Protein AF-A6QVX2-F1 (afdb_monomer)

Mean predicted aligned error: 16.03 Å

Nearest PDB structures (foldseek):
  8rhn-assembly1_C  TM=2.066E-01  e=9.507E+00  Homo sapiens

Solvent-accessible surface area (backbone atoms only — not comparable to full-atom values): 9465 Å² total; per-residue (Å²): 136,80,87,80,79,77,73,79,44,74,66,57,50,47,52,52,52,34,52,55,43,44,61,55,44,71,76,46,93,82,74,80,79,72,70,72,57,93,62,43,63,60,52,51,38,68,75,34,70,87,44,38,80,73,61,50,75,74,46,69,79,42,56,74,52,51,66,58,57,74,67,59,82,55,97,57,75,82,76,52,58,45,58,48,61,19,44,50,44,42,28,53,50,41,36,49,52,54,52,50,57,37,49,77,70,70,54,85,75,76,51,78,67,54,45,52,54,50,47,50,54,14,40,60,71,21,67,32,72,67,46,38,56,49,29,42,53,51,44,53,53,51,52,53,52,52,54,54,51,52,52,51,56,52,53,55,56,59,75,74,109

Foldseek 3Di:
DDDDDAQCALVNVQVVVQVVQVVVVVVPPDDDRDRDDPCRSVVVCVVPVVCCVRHPLVCVLVVVVVVVVVVPPDPPVVPCQQCCQQAVVQLSVQLVVVVVVCVVVSNSDADPVNVVVSSVRSNCRRPDPVSNVVSNVVSVVVVVVVVVVVVVVVVVVVVVD

Secondary structure (DSSP, 8-state):
---PPPPPPHHHHHHHHHHHHHHHHHTS-S----PPPTTHHHHHHHH-HHHHHHH-GGGHHHHHHHHHHTT-SSTTTTTSHHHIIIIIHHHHHHHHHHHHHHHHTT-----HHHHHHHHHHHHHHHS-HHHHHHHHHHHHHHHHHHHHHHHHHHHHHHTT-

Structure (mmCIF, N/CA/C/O backbone):
data_AF-A6QVX2-F1
#
_entry.id   AF-A6QVX2-F1
#
loop_
_atom_site.group_PDB
_atom_site.id
_atom_site.type_symbol
_atom_site.label_atom_id
_atom_site.label_alt_id
_atom_site.label_comp_id
_atom_site.label_asym_id
_atom_site.label_entity_id
_atom_site.label_seq_id
_atom_site.pdbx_PDB_ins_code
_atom_site.Cartn_x
_atom_site.Cartn_y
_atom_site.Cartn_z
_atom_site.occupancy
_atom_site.B_iso_or_equiv
_atom_site.auth_seq_id
_atom_site.auth_comp_id
_atom_site.auth_asym_id
_atom_site.auth_atom_id
_atom_site.pdbx_PDB_model_num
ATOM 1 N N . MET A 1 1 ? 23.406 13.005 -15.112 1.00 35.38 1 MET A N 1
ATOM 2 C CA . MET A 1 1 ? 22.124 12.296 -14.899 1.00 35.38 1 MET A CA 1
ATOM 3 C C . MET A 1 1 ? 21.917 11.363 -16.084 1.00 35.38 1 MET A C 1
ATOM 5 O O . MET A 1 1 ? 21.695 11.853 -17.179 1.00 35.38 1 MET A O 1
ATOM 9 N N . ALA A 1 2 ? 22.116 10.052 -15.923 1.00 43.09 2 ALA A N 1
ATOM 10 C CA . ALA A 1 2 ? 21.931 9.101 -17.022 1.00 43.09 2 ALA A CA 1
ATOM 11 C C . ALA A 1 2 ? 20.436 8.797 -17.200 1.00 43.09 2 ALA A C 1
ATOM 13 O O . ALA A 1 2 ? 19.752 8.516 -16.214 1.00 43.09 2 ALA A O 1
ATOM 14 N N . ALA A 1 3 ? 19.943 8.858 -18.439 1.00 47.06 3 ALA A N 1
ATOM 15 C CA . ALA A 1 3 ? 18.588 8.452 -18.795 1.00 47.06 3 ALA A CA 1
ATOM 16 C C . ALA A 1 3 ? 18.389 6.977 -18.408 1.00 47.06 3 ALA A C 1
ATOM 18 O O . ALA A 1 3 ? 18.998 6.076 -18.985 1.00 47.06 3 ALA A O 1
ATOM 19 N N . ARG A 1 4 ? 17.593 6.724 -17.368 1.00 57.69 4 ARG A N 1
ATOM 20 C CA . ARG A 1 4 ? 17.312 5.368 -16.886 1.00 57.69 4 ARG A CA 1
ATOM 21 C C . ARG A 1 4 ? 16.334 4.697 -17.855 1.00 57.69 4 ARG A C 1
ATOM 23 O O . ARG A 1 4 ? 15.288 5.260 -18.162 1.00 57.69 4 ARG A O 1
ATOM 30 N N . GLY A 1 5 ? 16.672 3.502 -18.341 1.00 55.53 5 GLY A N 1
ATOM 31 C CA . GLY A 1 5 ? 15.822 2.726 -19.248 1.00 55.53 5 GLY A CA 1
ATOM 32 C C . GLY A 1 5 ? 14.603 2.117 -18.546 1.00 55.53 5 GLY A C 1
ATOM 33 O O . GLY A 1 5 ? 14.684 1.673 -17.396 1.00 55.53 5 GLY A O 1
ATOM 34 N N . LYS A 1 6 ? 13.466 2.069 -19.247 1.00 53.97 6 LYS A N 1
ATOM 35 C CA . LYS A 1 6 ? 12.240 1.418 -18.763 1.00 53.97 6 LYS A CA 1
ATOM 36 C C . LYS A 1 6 ? 12.433 -0.101 -18.618 1.00 53.97 6 LYS A C 1
ATOM 38 O O . LYS A 1 6 ? 13.255 -0.683 -19.329 1.00 53.97 6 LYS A O 1
ATOM 43 N N . PRO A 1 7 ? 11.687 -0.771 -17.716 1.00 59.75 7 PRO A N 1
ATOM 44 C CA . PRO A 1 7 ? 11.611 -2.227 -17.715 1.00 59.75 7 PRO A CA 1
ATOM 45 C C . PRO A 1 7 ? 11.263 -2.755 -19.096 1.00 59.75 7 PRO A C 1
ATOM 47 O O . PRO A 1 7 ? 10.338 -2.226 -19.714 1.00 59.75 7 PRO A O 1
ATOM 50 N N . PRO A 1 8 ? 11.902 -3.843 -19.542 1.00 64.56 8 PRO A N 1
ATOM 51 C CA . PRO A 1 8 ? 11.372 -4.583 -20.669 1.00 64.56 8 PRO A CA 1
ATOM 52 C C . PRO A 1 8 ? 9.980 -5.116 -20.289 1.00 64.56 8 PRO A C 1
ATOM 54 O O . PRO A 1 8 ? 9.833 -5.862 -19.323 1.00 64.56 8 PRO A O 1
ATOM 57 N N . GLN A 1 9 ? 8.944 -4.696 -21.017 1.00 71.19 9 GLN A N 1
ATOM 58 C CA . GLN A 1 9 ? 7.585 -5.210 -20.834 1.00 71.19 9 GLN A CA 1
ATOM 59 C C . GLN A 1 9 ? 7.439 -6.596 -21.479 1.00 71.19 9 GLN A C 1
ATOM 61 O O . GLN A 1 9 ? 8.130 -6.908 -22.449 1.00 71.19 9 GLN A O 1
ATOM 66 N N . ILE A 1 10 ? 6.493 -7.417 -20.993 1.00 74.31 10 ILE A N 1
ATOM 67 C CA . ILE A 1 10 ? 6.208 -8.760 -21.550 1.00 74.31 10 ILE A CA 1
ATOM 68 C C . ILE A 1 10 ? 5.968 -8.690 -23.062 1.00 74.31 10 ILE A C 1
ATOM 70 O O . ILE A 1 10 ? 6.519 -9.493 -23.811 1.00 74.31 10 ILE A O 1
ATOM 74 N N . ALA A 1 11 ? 5.165 -7.719 -23.507 1.00 74.94 11 ALA A N 1
ATOM 75 C CA . ALA A 1 11 ? 4.846 -7.525 -24.918 1.00 74.94 11 ALA A CA 1
ATOM 76 C C . ALA A 1 11 ? 6.092 -7.169 -25.739 1.00 74.94 11 ALA A C 1
ATOM 78 O O . ALA A 1 11 ? 6.347 -7.779 -26.773 1.00 74.94 11 ALA A O 1
ATOM 79 N N . THR A 1 12 ? 6.916 -6.247 -25.239 1.00 79.12 12 THR A N 1
ATOM 80 C CA . THR A 1 12 ? 8.165 -5.839 -25.888 1.00 79.12 12 THR A CA 1
ATOM 81 C C . THR A 1 12 ? 9.134 -7.011 -26.038 1.00 79.12 12 THR A C 1
ATOM 83 O O . THR A 1 12 ? 9.679 -7.214 -27.118 1.00 79.12 12 THR A O 1
ATOM 86 N N . VAL A 1 13 ? 9.301 -7.834 -24.998 1.00 82.06 13 VAL A N 1
ATOM 87 C CA . VAL A 1 13 ? 10.167 -9.024 -25.057 1.00 82.06 13 VAL A CA 1
ATOM 88 C C . VAL A 1 13 ? 9.616 -10.088 -25.995 1.00 82.06 13 VAL A C 1
ATOM 90 O O . VAL A 1 13 ? 10.384 -10.706 -26.727 1.00 82.06 13 VAL A O 1
ATOM 93 N N . ARG A 1 14 ? 8.292 -10.277 -26.029 1.00 84.50 14 ARG A N 1
ATOM 94 C CA . ARG A 1 14 ? 7.651 -11.179 -26.994 1.00 84.50 14 ARG A CA 1
ATOM 95 C C . ARG A 1 14 ? 7.923 -10.731 -28.432 1.00 84.50 14 ARG A C 1
ATOM 97 O O . ARG A 1 14 ? 8.288 -11.557 -29.260 1.00 84.50 14 ARG A O 1
ATOM 104 N N . ASN A 1 15 ? 7.804 -9.433 -28.706 1.00 83.56 15 ASN A N 1
ATOM 105 C CA . ASN A 1 15 ? 8.076 -8.869 -30.028 1.00 83.56 15 ASN A CA 1
ATOM 106 C C . ASN A 1 15 ? 9.547 -9.042 -30.417 1.00 83.56 15 ASN A C 1
ATOM 108 O O . ASN A 1 15 ? 9.829 -9.487 -31.521 1.00 83.56 15 ASN A O 1
ATOM 112 N N . MET A 1 16 ? 10.480 -8.777 -29.498 1.00 86.00 16 MET A N 1
ATOM 113 C CA . MET A 1 16 ? 11.910 -9.005 -29.732 1.00 86.00 16 MET A CA 1
ATOM 114 C C . MET A 1 16 ? 12.217 -10.479 -30.027 1.00 86.00 16 MET A C 1
ATOM 116 O O . MET A 1 16 ? 12.948 -10.771 -30.966 1.00 86.00 16 MET A O 1
ATOM 120 N N . ALA A 1 17 ? 11.630 -11.412 -29.272 1.00 87.56 17 ALA A N 1
ATOM 121 C CA . ALA A 1 17 ? 11.809 -12.844 -29.509 1.00 87.56 17 ALA A CA 1
ATOM 122 C C . ALA A 1 17 ? 11.268 -13.274 -30.883 1.00 87.56 17 ALA A C 1
ATOM 124 O O . ALA A 1 17 ? 11.941 -14.013 -31.597 1.00 87.56 17 ALA A O 1
ATOM 125 N N . ASN A 1 18 ? 10.097 -12.768 -31.280 1.00 87.62 18 ASN A N 1
ATOM 1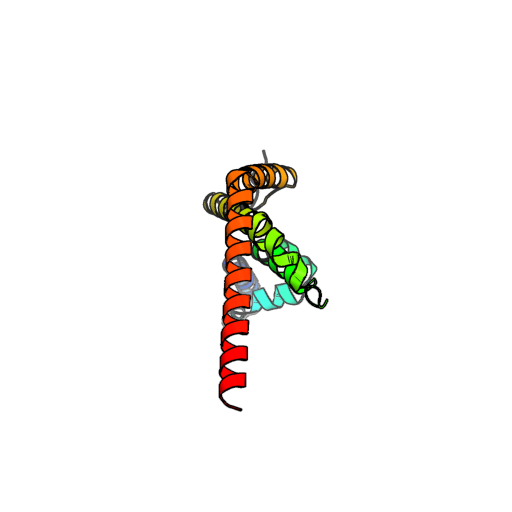26 C CA . ASN A 1 18 ? 9.527 -13.023 -32.604 1.00 87.62 18 ASN A CA 1
ATOM 127 C C . ASN A 1 18 ? 10.400 -12.454 -33.734 1.00 87.62 18 ASN A C 1
ATOM 129 O O . ASN A 1 18 ? 10.595 -13.132 -34.735 1.00 87.62 18 ASN A O 1
ATOM 133 N N . LEU A 1 19 ? 10.967 -11.253 -33.565 1.00 86.38 19 LEU A N 1
ATOM 134 C CA . LEU A 1 19 ? 11.890 -10.659 -34.543 1.00 86.38 19 LEU A CA 1
ATOM 135 C C . LEU A 1 19 ? 13.159 -11.507 -34.720 1.00 86.38 19 LEU A C 1
ATOM 137 O O . LEU A 1 19 ? 13.604 -11.723 -35.842 1.00 86.38 19 LEU A O 1
ATOM 141 N N . LEU A 1 20 ? 13.720 -12.028 -33.625 1.00 86.06 20 LEU A N 1
ATOM 142 C CA . LEU A 1 20 ? 14.903 -12.894 -33.672 1.00 86.06 20 LEU A CA 1
ATOM 143 C C . LEU A 1 20 ? 14.616 -14.255 -34.321 1.00 86.06 20 LEU A C 1
ATOM 145 O O . LEU A 1 20 ? 15.481 -14.798 -35.007 1.00 86.06 20 LEU A O 1
ATOM 149 N N . LEU A 1 21 ? 13.423 -14.815 -34.101 1.00 84.25 21 LEU A N 1
ATOM 150 C CA . LEU A 1 21 ? 12.997 -16.050 -34.764 1.00 84.25 21 LEU A CA 1
ATOM 151 C C . LEU A 1 21 ? 12.799 -15.836 -36.261 1.00 84.25 21 LEU A C 1
ATOM 153 O O . LEU A 1 21 ? 13.342 -16.605 -37.047 1.00 84.25 21 LEU A O 1
ATOM 157 N N . PHE A 1 22 ? 12.124 -14.751 -36.639 1.00 80.44 22 PHE A N 1
ATOM 158 C CA . PHE A 1 22 ? 11.921 -14.371 -38.033 1.00 80.44 22 PHE A CA 1
ATOM 159 C C . PHE A 1 22 ? 13.256 -14.240 -38.783 1.00 80.44 22 PHE A C 1
ATOM 161 O O . PHE A 1 22 ? 13.438 -14.832 -39.843 1.00 80.44 22 PHE A O 1
ATOM 168 N N . GLU A 1 23 ? 14.235 -13.557 -38.186 1.00 81.31 23 GLU A N 1
ATOM 169 C CA . GLU A 1 23 ? 15.580 -13.402 -38.756 1.00 81.31 23 GLU A CA 1
ATOM 170 C C . GLU A 1 23 ? 16.331 -14.740 -38.899 1.00 81.31 23 GLU A C 1
ATOM 172 O O . GLU A 1 23 ? 17.109 -14.946 -39.833 1.00 81.31 23 GLU A O 1
ATOM 177 N N . ARG A 1 24 ? 16.105 -15.682 -37.976 1.00 76.81 24 ARG A N 1
ATOM 178 C CA . ARG A 1 24 ? 16.704 -17.022 -38.030 1.00 76.81 24 ARG A CA 1
ATOM 179 C C . ARG A 1 24 ? 16.052 -17.897 -39.101 1.00 76.81 24 ARG A C 1
ATOM 181 O O . ARG A 1 24 ? 16.741 -18.704 -39.719 1.00 76.81 24 ARG A O 1
ATOM 188 N N . GLU A 1 25 ? 14.751 -17.739 -39.309 1.00 70.56 25 GLU A N 1
ATOM 189 C CA . GLU A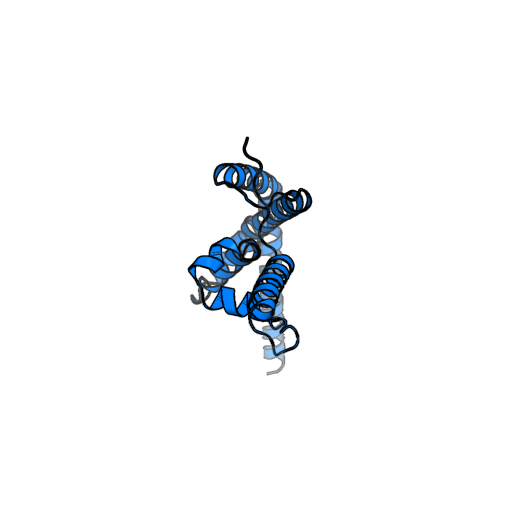 1 25 ? 13.967 -18.489 -40.292 1.00 70.56 25 GLU A CA 1
ATOM 190 C C . GLU A 1 25 ? 14.202 -17.980 -41.724 1.00 70.56 25 GLU A C 1
ATOM 192 O O . GLU A 1 25 ? 14.257 -18.797 -42.637 1.00 70.56 25 GLU A O 1
ATOM 197 N N . ILE A 1 26 ? 14.488 -16.684 -41.934 1.00 63.81 26 ILE A N 1
ATOM 198 C CA . ILE A 1 26 ? 14.919 -16.146 -43.245 1.00 63.81 26 ILE A CA 1
ATOM 199 C C . ILE A 1 26 ? 16.178 -16.855 -43.773 1.00 63.81 26 ILE A C 1
ATOM 201 O O . ILE A 1 26 ? 16.333 -17.042 -44.976 1.00 63.81 26 ILE A O 1
ATOM 205 N N . LYS A 1 27 ? 17.074 -17.289 -42.882 1.00 63.25 27 LYS A N 1
ATOM 206 C CA . LYS A 1 27 ? 18.318 -17.995 -43.243 1.00 63.25 27 LYS A CA 1
ATOM 207 C C . LYS A 1 27 ? 18.129 -19.496 -43.483 1.00 63.25 27 LYS A C 1
ATOM 209 O O . LYS A 1 27 ? 19.080 -20.176 -43.853 1.00 63.25 27 LYS A O 1
ATOM 214 N N . SER A 1 28 ? 16.932 -20.018 -43.237 1.00 59.38 28 SER A N 1
ATOM 215 C CA . SER A 1 28 ? 16.583 -21.432 -43.338 1.00 59.38 28 SER A CA 1
ATOM 216 C C . SER A 1 28 ? 15.334 -21.544 -44.208 1.00 59.38 28 SER A C 1
ATOM 218 O O . SER A 1 28 ? 14.226 -21.671 -43.694 1.00 59.38 28 SER A O 1
ATOM 220 N N . GLU A 1 29 ? 15.511 -21.473 -45.527 1.00 62.50 29 GLU A N 1
ATOM 221 C CA . GLU A 1 29 ? 14.456 -21.624 -46.537 1.00 62.50 29 GLU A CA 1
ATOM 222 C C . GLU A 1 29 ? 13.632 -22.907 -46.308 1.00 62.50 29 GLU A C 1
ATOM 224 O O . GLU A 1 29 ? 14.029 -23.982 -46.747 1.00 62.50 29 GLU A O 1
ATOM 229 N N . SER A 1 30 ? 12.522 -22.816 -45.560 1.00 57.69 30 SER A N 1
ATOM 230 C CA . SER A 1 30 ? 11.339 -23.710 -45.557 1.00 57.69 30 SER A CA 1
ATOM 231 C C . SER A 1 30 ? 10.605 -23.725 -44.201 1.00 57.69 30 SER A C 1
ATOM 233 O O . SER A 1 30 ? 10.662 -24.714 -43.475 1.00 57.69 30 SER A O 1
ATOM 235 N N . LYS A 1 31 ? 9.871 -22.655 -43.846 1.00 58.12 31 LYS A N 1
ATOM 236 C CA . LYS A 1 31 ? 8.619 -22.698 -43.040 1.00 58.12 31 LYS A CA 1
ATOM 237 C C . LYS A 1 31 ? 8.067 -21.286 -42.766 1.00 58.12 31 LYS A C 1
ATOM 239 O O . LYS A 1 31 ? 8.842 -20.334 -42.756 1.00 58.12 31 LYS A O 1
ATOM 244 N N . PRO A 1 32 ? 6.742 -21.131 -42.561 1.00 57.94 32 PRO A N 1
ATOM 245 C CA . PRO A 1 32 ? 6.147 -19.853 -42.171 1.00 57.94 32 PRO A CA 1
ATOM 246 C C . PRO A 1 32 ? 6.613 -19.428 -40.768 1.00 57.94 32 PRO A C 1
ATOM 248 O O . PRO A 1 32 ? 6.874 -20.314 -39.947 1.00 57.94 32 PRO A O 1
ATOM 251 N N . PRO A 1 33 ? 6.669 -18.112 -40.465 1.00 60.56 33 PRO A N 1
ATOM 252 C CA . PRO A 1 33 ? 7.278 -17.646 -39.234 1.00 60.56 33 PRO A CA 1
ATOM 253 C C . PRO A 1 33 ? 6.584 -18.177 -37.990 1.00 60.56 33 PRO A C 1
ATOM 255 O O . PRO A 1 33 ? 5.388 -17.938 -37.786 1.00 60.56 33 PRO A O 1
ATOM 258 N N . SER A 1 34 ? 7.320 -18.889 -37.142 1.00 70.06 34 SER A N 1
ATOM 259 C CA . SER A 1 34 ? 6.754 -19.410 -35.905 1.00 70.06 34 SER A CA 1
ATOM 260 C C . SER A 1 34 ? 6.742 -18.314 -34.834 1.00 70.06 34 SER A C 1
ATOM 262 O O . SER A 1 34 ? 7.772 -17.851 -34.351 1.00 70.06 34 SER A O 1
ATOM 264 N N . THR A 1 35 ? 5.553 -17.852 -34.439 1.00 79.00 35 THR A N 1
ATOM 265 C CA . THR A 1 35 ? 5.432 -16.940 -33.292 1.00 79.00 35 THR A CA 1
ATOM 266 C C . THR A 1 35 ? 5.630 -17.695 -31.986 1.00 79.00 35 THR A C 1
ATOM 268 O O . THR A 1 35 ? 5.062 -18.775 -31.795 1.00 79.00 35 THR A O 1
ATOM 271 N N . VAL A 1 36 ? 6.358 -17.102 -31.035 1.00 84.50 36 VAL A N 1
ATOM 272 C CA . VAL A 1 36 ? 6.439 -17.661 -29.682 1.00 84.50 36 VAL A CA 1
ATOM 273 C C . VAL A 1 36 ? 5.050 -17.707 -29.046 1.00 84.50 36 VAL A C 1
ATOM 275 O O . VAL A 1 36 ? 4.251 -16.775 -29.170 1.00 84.50 36 VAL A O 1
ATOM 278 N N . GLY A 1 37 ? 4.764 -18.788 -28.320 1.00 82.75 37 GLY A N 1
ATOM 279 C CA . GLY A 1 37 ? 3.490 -18.942 -27.624 1.00 82.75 37 GLY A CA 1
ATOM 280 C C . GLY A 1 37 ? 3.219 -17.804 -26.631 1.00 82.75 37 GLY A C 1
ATOM 281 O O . GLY A 1 37 ? 4.138 -17.210 -26.060 1.00 82.75 37 GLY A O 1
ATOM 282 N N . VAL A 1 38 ? 1.940 -17.529 -26.361 1.00 77.56 38 VAL A N 1
ATOM 283 C CA . VAL A 1 38 ? 1.509 -16.443 -25.461 1.00 77.56 38 VAL A CA 1
ATOM 284 C C . VAL A 1 38 ? 2.188 -16.542 -24.083 1.00 77.56 38 VAL A C 1
ATOM 286 O O . VAL A 1 38 ? 2.663 -15.540 -23.556 1.00 77.56 38 VAL A O 1
ATOM 289 N N . ASN A 1 39 ? 2.371 -17.744 -23.537 1.00 84.38 39 ASN A N 1
ATOM 290 C CA . ASN A 1 39 ? 3.010 -17.941 -22.228 1.00 84.38 39 ASN A CA 1
ATOM 291 C C . ASN A 1 39 ? 4.539 -18.096 -22.279 1.00 84.38 39 ASN A C 1
ATOM 293 O O . ASN A 1 39 ? 5.167 -18.327 -21.248 1.00 84.38 39 ASN A O 1
ATOM 297 N N . TRP A 1 40 ? 5.162 -17.965 -23.453 1.00 89.06 40 TRP A N 1
ATOM 298 C CA . TRP A 1 40 ? 6.588 -18.244 -23.625 1.00 89.06 40 TRP A CA 1
ATOM 299 C C . TRP A 1 40 ? 7.469 -17.340 -22.762 1.00 89.06 40 TRP A C 1
ATOM 301 O O . TRP A 1 40 ? 8.327 -17.850 -22.050 1.00 89.06 40 TRP A O 1
ATOM 311 N N . VAL A 1 41 ? 7.213 -16.025 -22.753 1.00 83.44 41 VAL A N 1
ATOM 312 C CA . VAL A 1 41 ? 8.005 -15.056 -21.968 1.00 83.44 41 VAL A CA 1
ATOM 313 C C . VAL A 1 41 ? 7.915 -15.368 -20.474 1.00 83.44 41 VAL A C 1
ATOM 315 O O . VAL A 1 41 ? 8.934 -15.395 -19.789 1.00 83.44 41 VAL A O 1
ATOM 318 N N . GLN A 1 42 ? 6.714 -15.677 -19.976 1.00 79.94 42 GLN A N 1
ATOM 319 C CA . GLN A 1 42 ? 6.511 -16.027 -18.571 1.00 79.94 42 GLN A CA 1
ATOM 320 C C . GLN A 1 42 ? 7.235 -17.328 -18.212 1.00 79.94 42 GLN A C 1
ATOM 322 O O . GLN A 1 42 ? 7.936 -17.385 -17.207 1.00 79.94 42 GLN A O 1
ATOM 327 N N . ASN A 1 43 ? 7.122 -18.356 -19.055 1.00 85.62 43 ASN A N 1
ATOM 328 C CA . ASN A 1 43 ? 7.788 -19.638 -18.841 1.00 85.62 43 ASN A CA 1
ATOM 329 C C . ASN A 1 43 ? 9.315 -19.518 -18.942 1.00 85.62 43 ASN A C 1
ATOM 331 O O . ASN A 1 43 ? 10.026 -20.143 -18.164 1.00 85.62 43 ASN A O 1
ATOM 335 N N . PHE A 1 44 ? 9.823 -18.695 -19.859 1.00 84.19 44 PHE A N 1
ATOM 336 C CA . PHE A 1 44 ? 11.245 -18.399 -20.000 1.00 84.19 44 PHE A CA 1
ATOM 337 C C . PHE A 1 44 ? 11.787 -17.716 -18.739 1.00 84.19 44 PHE A C 1
ATOM 339 O O . PHE A 1 44 ? 12.706 -18.232 -18.114 1.00 84.19 44 PHE A O 1
ATOM 346 N N . VAL A 1 45 ? 11.149 -16.636 -18.282 1.00 81.44 45 VAL A N 1
ATOM 347 C CA . VAL A 1 45 ? 11.526 -15.955 -17.031 1.00 81.44 45 VAL A CA 1
ATOM 348 C C . VAL A 1 45 ? 11.389 -16.883 -15.815 1.00 81.44 45 VAL A C 1
ATOM 350 O O . VAL A 1 45 ? 12.198 -16.821 -14.895 1.00 81.44 45 VAL A O 1
ATOM 353 N N . ASN A 1 46 ? 10.403 -17.783 -15.800 1.00 79.19 46 ASN A N 1
ATOM 354 C CA . ASN A 1 46 ? 10.220 -18.729 -14.699 1.00 79.19 46 ASN A CA 1
ATOM 355 C C . ASN A 1 46 ? 11.322 -19.796 -14.625 1.00 79.19 46 ASN A C 1
ATOM 357 O O . ASN A 1 46 ? 11.663 -20.203 -13.514 1.00 79.19 46 ASN A O 1
ATOM 361 N N . ARG A 1 47 ? 11.872 -20.217 -15.774 1.00 85.44 47 ARG A N 1
ATOM 362 C CA . ARG A 1 47 ? 12.997 -21.164 -15.870 1.00 85.44 47 ARG A CA 1
ATOM 363 C C . ARG A 1 47 ? 14.352 -20.533 -15.532 1.00 85.44 47 ARG A C 1
ATOM 365 O O . ARG A 1 47 ? 15.255 -21.254 -15.130 1.00 85.44 47 ARG A O 1
ATOM 372 N N . HIS A 1 48 ? 14.472 -19.214 -15.667 1.00 79.69 48 HIS A N 1
ATOM 373 C CA . HIS A 1 48 ? 15.708 -18.453 -15.477 1.00 79.69 48 HIS A CA 1
ATOM 374 C C . HIS A 1 48 ? 15.590 -17.525 -14.260 1.00 79.69 48 HIS A C 1
ATOM 376 O O . HIS A 1 48 ? 15.144 -16.379 -14.366 1.00 79.69 48 HIS A O 1
ATOM 382 N N . ASN A 1 49 ? 15.966 -18.022 -13.076 1.00 71.12 49 ASN A N 1
ATOM 383 C CA . ASN A 1 49 ? 15.839 -17.287 -11.809 1.00 71.12 49 ASN A CA 1
ATOM 384 C C . ASN A 1 49 ? 16.600 -15.947 -11.816 1.00 71.12 49 ASN A C 1
ATOM 386 O O . ASN A 1 49 ? 16.133 -14.971 -11.230 1.00 71.12 49 ASN A O 1
ATOM 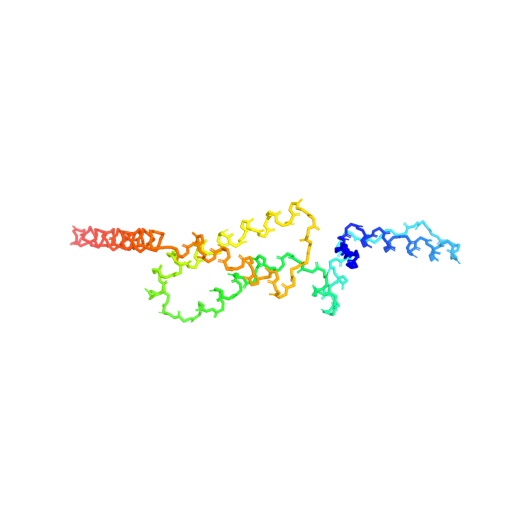390 N N . GLU A 1 50 ? 17.709 -15.873 -12.545 1.00 75.94 50 GLU A N 1
ATOM 391 C CA . GLU A 1 50 ? 18.513 -14.676 -12.794 1.00 75.94 50 GLU A CA 1
ATOM 392 C C . GLU A 1 50 ? 17.735 -13.543 -13.494 1.00 75.94 50 GLU A C 1
ATOM 394 O O . GLU A 1 50 ? 18.072 -12.367 -13.349 1.00 75.94 50 GLU A O 1
ATOM 399 N N . LEU A 1 51 ? 16.653 -13.866 -14.212 1.00 68.81 51 LEU A N 1
ATOM 400 C CA . LEU A 1 51 ? 15.812 -12.892 -14.910 1.00 68.81 51 LEU A CA 1
ATOM 401 C C . LEU A 1 51 ? 14.620 -12.410 -14.067 1.00 68.81 51 LEU A C 1
ATOM 403 O O . LEU A 1 51 ? 14.084 -11.330 -14.333 1.00 68.81 51 LEU A O 1
ATOM 407 N N . LYS A 1 52 ? 14.216 -13.152 -13.024 1.00 62.34 52 LYS A N 1
ATOM 408 C CA . LYS A 1 52 ? 13.033 -12.832 -12.197 1.00 62.34 52 LYS A CA 1
ATOM 409 C C . LYS A 1 52 ? 13.143 -11.480 -11.494 1.00 62.34 52 LYS A C 1
ATOM 411 O O . LYS A 1 52 ? 12.171 -10.726 -11.485 1.00 62.34 52 LYS A O 1
ATOM 416 N N . SER A 1 53 ? 14.318 -11.138 -10.964 1.00 56.75 53 SER A N 1
ATOM 417 C CA . SER A 1 53 ? 14.558 -9.854 -10.283 1.00 56.75 53 SER A CA 1
ATOM 418 C C . SER A 1 53 ? 14.495 -8.653 -11.234 1.00 56.75 53 SER A C 1
ATOM 420 O O . SER A 1 53 ? 14.132 -7.551 -10.826 1.00 56.75 53 SER A O 1
ATOM 422 N N . ARG A 1 54 ? 14.799 -8.863 -12.521 1.00 57.50 54 ARG A N 1
ATOM 423 C CA . ARG A 1 54 ? 14.811 -7.811 -13.550 1.00 57.50 54 ARG A CA 1
ATOM 424 C C . ARG A 1 54 ? 13.434 -7.585 -14.178 1.00 57.50 54 ARG A C 1
ATOM 426 O O . ARG A 1 54 ? 13.156 -6.483 -14.653 1.00 57.50 54 ARG A O 1
ATOM 433 N N . PHE A 1 55 ? 12.582 -8.613 -14.158 1.00 49.88 55 PHE A N 1
ATOM 434 C CA . PHE A 1 55 ? 11.267 -8.620 -14.802 1.00 49.88 55 PHE A CA 1
ATOM 435 C C . PHE A 1 55 ? 10.098 -8.386 -13.831 1.00 49.88 55 PHE A C 1
ATOM 437 O O . PHE A 1 55 ? 9.105 -7.745 -14.175 1.00 49.88 55 PHE A O 1
ATOM 444 N N . SER A 1 56 ? 10.201 -8.882 -12.596 1.00 52.38 56 SER A N 1
ATOM 445 C CA . SER A 1 56 ? 9.083 -8.927 -11.651 1.00 52.38 56 SER A CA 1
ATOM 446 C C . SER A 1 56 ? 9.011 -7.685 -10.756 1.00 52.38 56 SER A C 1
ATOM 448 O O . SER A 1 56 ? 9.244 -7.743 -9.552 1.00 52.38 56 SER A O 1
ATOM 450 N N . ARG A 1 57 ? 8.640 -6.531 -11.327 1.00 54.66 57 ARG A N 1
ATOM 451 C CA . ARG A 1 57 ? 8.348 -5.312 -10.536 1.00 54.66 57 ARG A CA 1
ATOM 452 C C . ARG A 1 57 ? 6.970 -5.318 -9.874 1.00 54.66 57 ARG A C 1
ATOM 454 O O . ARG A 1 57 ? 6.732 -4.543 -8.958 1.00 54.66 57 ARG A O 1
ATOM 461 N N . LYS A 1 58 ? 6.097 -6.260 -10.247 1.00 48.25 58 LYS A N 1
ATOM 462 C CA . LYS A 1 58 ? 4.819 -6.502 -9.552 1.00 48.25 58 LYS A CA 1
ATOM 463 C C . LYS A 1 58 ? 5.002 -7.157 -8.171 1.00 48.25 58 LYS A C 1
ATOM 465 O O . LYS A 1 58 ? 4.045 -7.270 -7.414 1.00 48.25 58 LYS A O 1
ATOM 470 N N . SER A 1 59 ? 6.229 -7.561 -7.825 1.00 41.50 59 SER A N 1
ATOM 471 C CA . SER A 1 59 ? 6.535 -8.228 -6.555 1.00 41.50 59 SER A CA 1
ATOM 472 C C . SER A 1 59 ? 6.688 -7.284 -5.361 1.00 41.50 59 SER A C 1
ATOM 474 O O . SER A 1 59 ? 6.673 -7.767 -4.235 1.00 41.50 59 SER A O 1
ATOM 476 N N . GLN A 1 60 ? 6.778 -5.960 -5.546 1.00 41.59 60 GLN A N 1
ATOM 477 C CA . GLN A 1 60 ? 6.807 -5.044 -4.392 1.00 41.59 60 GLN A CA 1
ATOM 478 C C . GLN A 1 60 ? 5.422 -4.835 -3.760 1.00 41.59 60 GLN A C 1
ATOM 480 O O . GLN A 1 60 ? 5.335 -4.630 -2.554 1.00 41.59 60 GLN A O 1
ATOM 485 N N . CYS A 1 61 ? 4.334 -5.024 -4.517 1.00 40.53 61 CYS A N 1
ATOM 486 C CA . CYS A 1 61 ? 2.984 -5.112 -3.946 1.00 40.53 61 CYS A CA 1
ATOM 487 C C . CYS A 1 61 ? 2.750 -6.437 -3.187 1.00 40.53 61 CYS A C 1
ATOM 489 O O . CYS A 1 61 ? 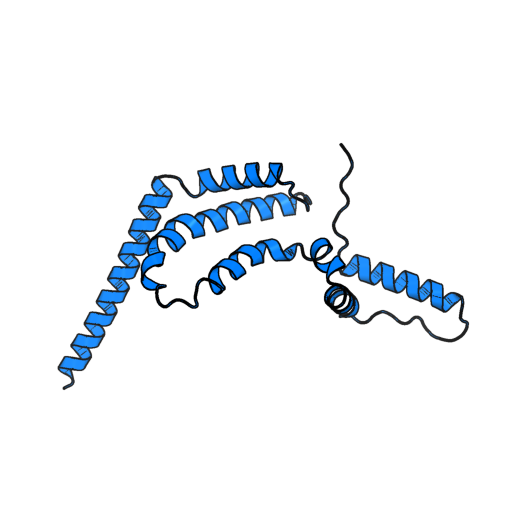1.874 -6.495 -2.328 1.00 40.53 61 CYS A O 1
ATOM 491 N N . ASN A 1 62 ? 3.559 -7.475 -3.456 1.00 39.69 62 ASN A N 1
ATOM 492 C CA . ASN A 1 62 ? 3.488 -8.785 -2.793 1.00 39.69 62 ASN A CA 1
ATOM 493 C C . ASN A 1 62 ? 4.513 -8.978 -1.662 1.00 39.69 62 ASN A C 1
ATOM 495 O O . ASN A 1 62 ? 4.333 -9.886 -0.852 1.00 39.69 62 ASN A O 1
ATOM 499 N N . TRP A 1 63 ? 5.546 -8.133 -1.555 1.00 39.41 63 TRP A N 1
ATOM 500 C CA . TRP A 1 63 ? 6.543 -8.226 -0.477 1.00 39.41 63 TRP A CA 1
ATOM 501 C C . TRP A 1 63 ? 5.893 -8.109 0.914 1.00 39.41 63 TRP A C 1
ATOM 503 O O . TRP A 1 63 ? 6.278 -8.817 1.833 1.00 39.41 63 TRP A O 1
ATOM 513 N N . LEU A 1 64 ? 4.821 -7.315 1.036 1.00 43.53 64 LEU A N 1
ATOM 514 C CA . LEU A 1 64 ? 4.029 -7.155 2.266 1.00 43.53 64 LEU A CA 1
ATOM 515 C C . LEU A 1 64 ? 2.855 -8.145 2.414 1.00 43.53 64 LEU A C 1
ATOM 517 O O . LEU A 1 64 ? 2.077 -8.010 3.357 1.00 43.53 64 LEU A O 1
ATOM 521 N N . SER A 1 65 ? 2.656 -9.076 1.476 1.00 40.72 65 SER A N 1
ATOM 522 C CA . SER A 1 65 ? 1.742 -10.220 1.667 1.00 40.72 65 SER A CA 1
ATOM 523 C C . SER A 1 65 ? 2.504 -11.472 2.095 1.00 40.72 65 SER A C 1
ATOM 525 O O . SER A 1 65 ? 1.969 -12.278 2.848 1.00 40.72 65 SER A O 1
ATOM 527 N N . PHE A 1 66 ? 3.763 -11.621 1.666 1.00 35.09 66 PHE A N 1
ATOM 528 C CA . PHE A 1 66 ? 4.591 -12.773 2.029 1.00 35.09 66 PHE A CA 1
ATOM 529 C C . PHE A 1 66 ? 5.044 -12.719 3.498 1.00 35.09 66 PHE A C 1
ATOM 531 O O . PHE A 1 66 ? 4.928 -13.712 4.204 1.00 35.09 66 PHE A O 1
ATOM 538 N N . THR A 1 67 ? 5.427 -11.543 4.011 1.00 40.66 67 THR A N 1
ATOM 539 C CA . THR A 1 67 ? 5.798 -11.383 5.433 1.00 40.66 67 THR A CA 1
ATOM 540 C C . THR A 1 67 ? 4.616 -11.494 6.399 1.00 40.66 67 THR A C 1
ATOM 542 O O . THR A 1 67 ? 4.832 -11.688 7.587 1.00 40.66 67 THR A O 1
ATOM 545 N N . TYR A 1 68 ? 3.377 -11.350 5.916 1.00 42.94 68 TYR A N 1
ATOM 546 C CA . TYR A 1 68 ? 2.167 -11.459 6.740 1.00 42.94 68 TYR A CA 1
ATOM 547 C C . TYR A 1 68 ? 1.655 -12.905 6.825 1.00 42.94 68 TYR A C 1
ATOM 549 O O . TYR A 1 68 ? 1.107 -13.305 7.846 1.00 42.94 68 TYR A O 1
ATOM 557 N N . ASN A 1 69 ? 1.882 -13.708 5.779 1.00 40.94 69 ASN A N 1
ATOM 558 C CA . ASN A 1 69 ? 1.474 -15.112 5.760 1.00 40.94 69 ASN A CA 1
ATOM 559 C C . ASN A 1 69 ? 2.513 -16.058 6.394 1.00 40.94 69 ASN A C 1
ATOM 561 O O . ASN A 1 69 ? 2.097 -17.009 7.043 1.00 40.94 69 ASN A O 1
ATOM 565 N N . ASP A 1 70 ? 3.823 -15.777 6.314 1.00 34.72 70 ASP A N 1
ATOM 566 C CA . ASP A 1 70 ? 4.853 -16.595 7.000 1.00 34.72 70 ASP A CA 1
ATOM 567 C C . ASP A 1 70 ? 4.891 -16.377 8.527 1.00 34.72 70 ASP A C 1
ATOM 569 O O . ASP A 1 70 ? 5.366 -17.231 9.270 1.00 34.72 70 ASP A O 1
ATOM 573 N N . TYR A 1 71 ? 4.356 -15.258 9.029 1.00 40.88 71 TYR A N 1
ATOM 574 C CA . TYR A 1 71 ? 4.249 -14.991 10.474 1.00 40.88 71 TYR A CA 1
ATOM 575 C C . TYR A 1 71 ? 2.958 -15.555 11.102 1.00 40.88 71 TYR A C 1
ATOM 577 O O . TYR A 1 71 ? 2.719 -15.371 12.295 1.00 40.88 71 TYR A O 1
ATOM 585 N N . SER A 1 72 ? 2.121 -16.243 10.313 1.00 43.91 72 SER A N 1
ATOM 586 C CA . SER A 1 72 ? 0.781 -16.716 10.693 1.00 43.91 72 SER A CA 1
ATOM 587 C C . SER A 1 72 ? 0.674 -18.250 10.791 1.00 43.91 72 SER A C 1
ATOM 589 O O . SER A 1 72 ? -0.407 -18.808 10.600 1.00 43.91 72 SER A O 1
ATOM 591 N N . GLU A 1 73 ? 1.759 -18.950 11.135 1.00 41.03 73 GLU A N 1
ATOM 592 C CA . GLU A 1 73 ? 1.690 -20.353 11.595 1.00 41.03 73 GLU A CA 1
ATOM 593 C C . GLU A 1 73 ? 1.828 -20.501 13.124 1.00 41.03 73 GLU A C 1
ATOM 595 O O . GLU A 1 73 ? 1.755 -21.604 13.666 1.00 41.03 73 GLU A O 1
ATOM 600 N N . GLY A 1 74 ? 1.949 -19.386 13.853 1.00 39.56 74 GLY A N 1
ATOM 601 C CA . GLY A 1 74 ? 1.865 -19.345 15.313 1.00 39.56 74 GLY A CA 1
ATOM 602 C C . GLY A 1 74 ? 0.455 -18.981 15.773 1.00 39.56 74 GLY A C 1
ATOM 603 O O . GLY A 1 74 ? -0.115 -17.988 15.324 1.00 39.56 74 GLY A O 1
ATOM 604 N N . LYS A 1 75 ? -0.113 -19.748 16.708 1.00 43.53 75 LYS A N 1
ATOM 605 C CA . LYS A 1 75 ? -1.416 -19.510 17.365 1.00 43.53 75 LYS A CA 1
ATOM 606 C C . LYS A 1 75 ? -1.455 -18.251 18.261 1.00 43.53 75 LYS A C 1
ATOM 608 O O . LYS A 1 75 ? -2.214 -18.212 19.222 1.00 43.53 75 LYS A O 1
ATOM 613 N N . ASP A 1 76 ? -0.718 -17.204 17.902 1.00 42.78 76 ASP A N 1
ATOM 614 C CA . ASP A 1 76 ? -0.630 -15.928 18.621 1.00 42.78 76 ASP A CA 1
ATOM 615 C C . ASP A 1 76 ? -1.276 -14.767 17.836 1.00 42.78 76 ASP A C 1
ATOM 617 O O . ASP A 1 76 ? -1.162 -13.597 18.206 1.00 42.78 76 ASP A O 1
ATOM 621 N N . ALA A 1 77 ? -2.048 -15.078 16.785 1.00 53.38 77 ALA A N 1
ATOM 622 C CA . ALA A 1 77 ? -2.826 -14.123 15.983 1.00 53.38 77 ALA A CA 1
ATOM 623 C C . ALA A 1 77 ? -3.867 -13.304 16.785 1.00 53.38 77 ALA A C 1
ATOM 625 O O . ALA A 1 77 ? -4.501 -12.399 16.245 1.00 53.38 77 ALA A O 1
ATOM 626 N N . SER A 1 78 ? -4.052 -13.594 18.077 1.00 50.69 78 SER A N 1
ATOM 627 C CA . SER A 1 78 ? -4.941 -12.836 18.962 1.00 50.69 78 SER A CA 1
ATOM 628 C C . SER A 1 78 ? -4.286 -11.590 19.579 1.00 50.69 78 SER A C 1
ATOM 630 O O . SER A 1 78 ? -5.006 -10.728 20.076 1.00 50.69 78 SER A O 1
ATOM 632 N N . ILE A 1 79 ? -2.952 -11.464 19.546 1.00 45.28 79 ILE A N 1
ATOM 633 C CA . ILE A 1 79 ? -2.204 -10.370 20.202 1.00 45.28 79 ILE A CA 1
ATOM 634 C C . ILE A 1 79 ? -1.822 -9.225 19.244 1.00 45.28 79 ILE A C 1
ATOM 636 O O . ILE A 1 79 ? -1.618 -8.096 19.686 1.00 45.28 79 ILE A O 1
ATOM 640 N N . LEU A 1 80 ? -1.793 -9.463 17.929 1.00 54.44 80 LEU A N 1
ATOM 641 C CA . LEU A 1 80 ? -1.310 -8.482 16.937 1.00 54.44 80 LEU A CA 1
ATOM 642 C C . LEU A 1 80 ? -2.391 -7.535 16.379 1.00 54.44 80 LEU A C 1
ATOM 644 O O . LEU A 1 80 ? -2.095 -6.588 15.649 1.00 54.44 80 LEU A O 1
ATOM 648 N N . LEU A 1 81 ? -3.653 -7.747 16.755 1.00 66.19 81 LEU A N 1
ATOM 649 C CA . LEU A 1 81 ? -4.810 -7.122 1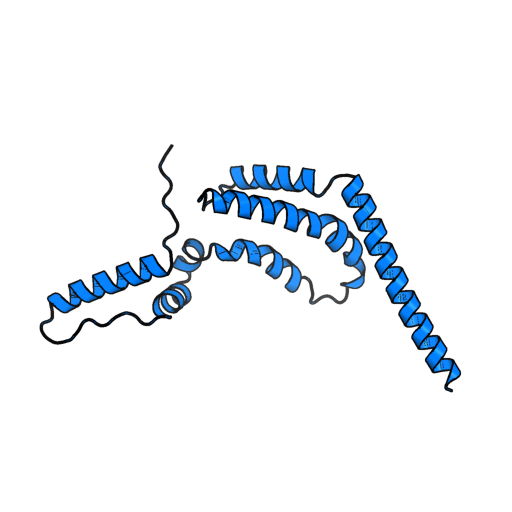6.108 1.00 66.19 81 LEU A CA 1
ATOM 650 C C . LEU A 1 81 ? -4.847 -5.582 16.154 1.00 66.19 81 LEU A C 1
ATOM 652 O O . LEU A 1 81 ? -5.282 -4.991 15.166 1.00 66.19 81 LEU A O 1
ATOM 656 N N . PRO A 1 82 ? -4.397 -4.887 17.217 1.00 68.12 82 PRO A N 1
ATOM 657 C CA . PRO A 1 82 ? -4.422 -3.429 17.231 1.00 68.12 82 PRO A CA 1
ATOM 658 C C . PRO A 1 82 ? -3.353 -2.831 16.328 1.00 68.12 82 PRO A 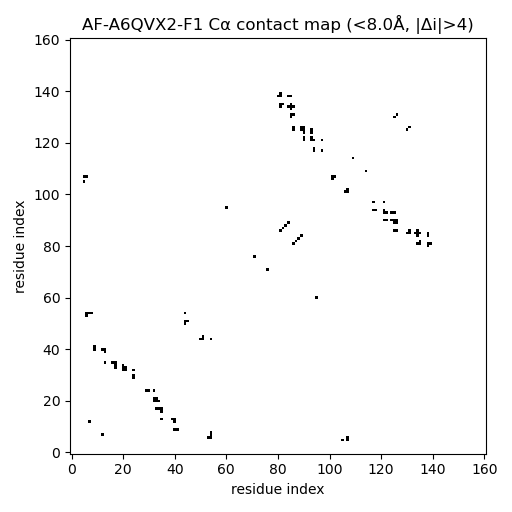C 1
ATOM 660 O O . PRO A 1 82 ? -3.690 -2.032 15.467 1.00 68.12 82 PRO A O 1
ATOM 663 N N . LEU A 1 83 ? -2.094 -3.247 16.485 1.00 75.00 83 LEU A N 1
ATOM 664 C CA . LEU A 1 83 ? -0.944 -2.601 15.852 1.00 75.00 83 LEU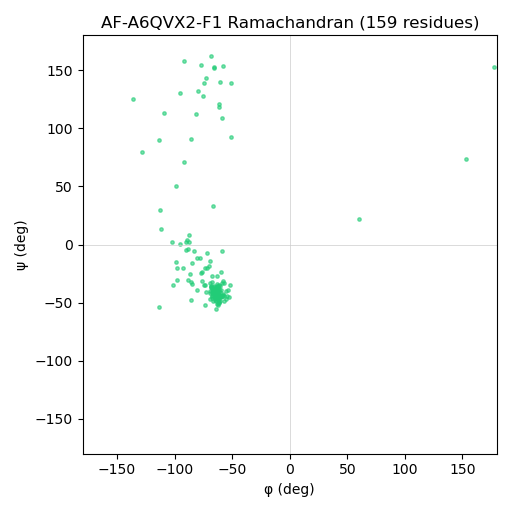 A CA 1
ATOM 665 C C . LEU A 1 83 ? -0.921 -2.810 14.331 1.00 75.00 83 LEU A C 1
ATOM 667 O O . LEU A 1 83 ? -0.649 -1.871 13.576 1.00 75.00 83 LEU A O 1
ATOM 671 N N . ASP A 1 84 ? -1.273 -4.012 13.876 1.00 73.31 84 ASP A N 1
ATOM 672 C CA . ASP A 1 84 ? -1.359 -4.329 12.449 1.00 73.31 84 ASP A CA 1
ATOM 673 C C . ASP A 1 84 ? -2.443 -3.510 11.744 1.00 73.31 84 ASP A C 1
ATOM 675 O O . ASP A 1 84 ? -2.237 -2.977 10.645 1.00 73.31 84 ASP A O 1
ATOM 679 N N . VAL A 1 85 ? -3.594 -3.347 12.396 1.00 71.62 85 VAL A N 1
ATOM 680 C CA . VAL A 1 85 ? -4.740 -2.621 11.839 1.00 71.62 85 VAL A CA 1
ATOM 681 C C . VAL A 1 85 ? -4.575 -1.107 11.990 1.00 71.62 85 VAL A C 1
ATOM 683 O O . VAL A 1 85 ? -4.911 -0.364 11.070 1.00 71.62 85 VAL A O 1
ATOM 686 N N . SER A 1 86 ? -4.038 -0.627 13.113 1.00 76.31 86 SER A N 1
ATOM 687 C CA . SER A 1 86 ? -3.953 0.805 13.422 1.00 76.31 86 SER A CA 1
ATOM 688 C C . SER A 1 86 ? -2.728 1.485 12.824 1.00 76.31 86 SER A C 1
ATOM 690 O O . SER A 1 86 ? -2.810 2.654 12.462 1.00 76.31 86 SER A O 1
ATOM 692 N N . CYS A 1 87 ? -1.593 0.790 12.734 1.00 81.62 87 CYS A N 1
ATOM 693 C CA . CYS A 1 87 ? -0.316 1.397 12.358 1.00 81.62 87 CYS A CA 1
ATOM 694 C C . CYS A 1 87 ? 0.173 0.881 11.003 1.00 81.62 87 CYS A C 1
ATOM 696 O O . CYS A 1 87 ? 0.420 1.672 10.089 1.00 81.62 87 CYS A O 1
ATOM 698 N N . PHE A 1 88 ? 0.265 -0.440 10.832 1.00 81.50 88 PHE A N 1
ATOM 699 C CA . PHE A 1 88 ? 0.832 -1.018 9.611 1.00 81.50 88 PHE A CA 1
ATOM 700 C C . PHE A 1 88 ? -0.106 -0.916 8.404 1.00 81.50 88 PHE A C 1
ATOM 702 O O . PHE A 1 88 ? 0.356 -0.667 7.288 1.00 81.50 88 PHE A O 1
ATOM 709 N N . SER A 1 89 ? -1.422 -1.024 8.604 1.00 79.19 89 SER A N 1
ATOM 710 C CA . SER A 1 89 ? -2.395 -0.916 7.508 1.00 79.19 89 SER A CA 1
ATOM 711 C C . SER A 1 89 ? -2.453 0.494 6.886 1.00 79.19 89 SER A C 1
ATOM 713 O O . SER A 1 89 ? -2.325 0.602 5.660 1.00 79.19 89 SER A O 1
ATOM 715 N N . PRO A 1 90 ? -2.560 1.598 7.661 1.00 84.25 90 PRO A N 1
ATOM 716 C CA . PRO A 1 90 ? -2.470 2.950 7.107 1.00 84.25 90 PRO A CA 1
ATOM 717 C C . PRO A 1 90 ? -1.115 3.244 6.463 1.00 84.25 90 PRO A C 1
ATOM 719 O O . PRO A 1 90 ? -1.071 3.889 5.415 1.00 84.25 90 PRO A O 1
ATOM 722 N N . LEU A 1 91 ? -0.021 2.730 7.038 1.00 85.50 91 LEU A N 1
ATOM 723 C CA . LEU A 1 91 ? 1.327 2.891 6.489 1.00 85.50 91 LEU A CA 1
ATOM 724 C C . LEU A 1 91 ? 1.462 2.216 5.123 1.00 85.50 91 LEU A C 1
ATOM 726 O O . LEU A 1 91 ? 1.923 2.839 4.167 1.00 85.50 91 LEU A O 1
ATOM 730 N N . LYS A 1 92 ? 0.976 0.975 5.001 1.00 80.94 92 LYS A N 1
ATOM 731 C CA . LYS A 1 92 ? 0.930 0.227 3.738 1.00 80.94 92 LYS A CA 1
ATOM 732 C C . LYS A 1 92 ? 0.126 0.971 2.678 1.00 80.94 92 LYS A C 1
ATOM 734 O O . LYS A 1 92 ? 0.565 1.067 1.534 1.00 80.94 92 LYS A O 1
ATOM 739 N N . LYS A 1 93 ? -1.025 1.534 3.058 1.00 82.06 93 LYS A N 1
ATOM 740 C CA . LYS A 1 93 ? -1.871 2.318 2.151 1.00 82.06 93 LYS A CA 1
ATOM 741 C C . LYS A 1 93 ? -1.179 3.602 1.690 1.00 82.06 93 LYS A C 1
ATOM 743 O O . LYS A 1 93 ? -1.162 3.875 0.496 1.00 82.06 93 LYS A O 1
ATOM 748 N N . ALA A 1 94 ? -0.595 4.368 2.611 1.00 84.06 94 ALA A N 1
ATOM 749 C CA . ALA A 1 94 ? 0.098 5.615 2.289 1.00 84.06 94 ALA A CA 1
ATOM 750 C C . ALA A 1 94 ? 1.311 5.376 1.378 1.00 84.06 94 ALA A C 1
ATOM 752 O O . ALA A 1 94 ? 1.492 6.089 0.395 1.00 84.06 94 ALA A O 1
ATOM 753 N N . TYR A 1 95 ? 2.100 4.337 1.657 1.00 82.81 95 TYR A N 1
ATOM 754 C CA . TYR A 1 95 ? 3.226 3.955 0.809 1.00 82.81 95 TYR A CA 1
ATOM 755 C C . TYR A 1 95 ? 2.763 3.464 -0.570 1.00 82.81 95 TYR A C 1
ATOM 757 O O . TYR A 1 95 ? 3.306 3.893 -1.582 1.00 82.81 95 TYR A O 1
ATOM 765 N N . GLY A 1 96 ? 1.723 2.624 -0.628 1.00 75.75 96 GLY A N 1
ATOM 766 C CA . GLY A 1 96 ? 1.136 2.153 -1.886 1.00 75.75 96 GLY A CA 1
ATOM 767 C C . GLY A 1 96 ? 0.645 3.294 -2.782 1.00 75.75 96 GLY A C 1
ATOM 768 O O . GLY A 1 96 ? 0.948 3.295 -3.969 1.00 75.75 96 GLY A O 1
ATOM 769 N N . GLN A 1 97 ? -0.008 4.308 -2.204 1.00 77.44 97 GLN A N 1
ATOM 770 C CA . GLN A 1 97 ? -0.422 5.516 -2.930 1.00 77.44 97 GLN A CA 1
ATOM 771 C C . GLN A 1 97 ? 0.770 6.253 -3.548 1.00 77.44 97 GLN A C 1
ATOM 773 O O . GLN A 1 97 ? 0.733 6.608 -4.721 1.00 77.44 97 GLN A O 1
ATOM 778 N N . HIS A 1 98 ? 1.858 6.420 -2.793 1.00 72.06 98 HIS A N 1
ATOM 779 C CA . HIS A 1 98 ? 3.068 7.046 -3.320 1.00 72.06 98 HIS A CA 1
ATOM 780 C C . HIS A 1 98 ? 3.734 6.209 -4.419 1.00 72.06 98 HIS A C 1
ATOM 782 O O . HIS A 1 98 ? 4.240 6.766 -5.387 1.00 72.06 98 HIS A O 1
ATOM 788 N N . MET A 1 99 ? 3.712 4.876 -4.317 1.00 68.81 99 MET A N 1
ATOM 789 C CA . MET A 1 99 ? 4.190 4.003 -5.397 1.00 68.81 99 MET A CA 1
ATOM 790 C C . MET A 1 99 ? 3.347 4.151 -6.663 1.00 68.81 99 MET A C 1
ATOM 792 O O . MET A 1 99 ? 3.903 4.207 -7.757 1.00 68.81 99 MET A O 1
ATOM 796 N N . GLU A 1 100 ? 2.023 4.227 -6.526 1.00 65.62 100 GLU A N 1
ATOM 797 C CA . GLU A 1 100 ? 1.114 4.451 -7.649 1.00 65.62 100 GLU A CA 1
ATOM 798 C C . GLU A 1 100 ? 1.395 5.804 -8.310 1.00 65.62 100 GLU A C 1
ATOM 800 O O . GLU A 1 100 ? 1.611 5.841 -9.516 1.00 65.62 100 GLU A O 1
ATOM 805 N N . GLU A 1 101 ? 1.494 6.894 -7.543 1.00 69.44 101 GLU A N 1
ATOM 806 C CA . GLU A 1 101 ? 1.844 8.238 -8.036 1.00 69.44 101 GLU A CA 1
ATOM 807 C C . GLU A 1 101 ? 3.169 8.252 -8.823 1.00 69.44 101 GLU A C 1
ATOM 809 O O . GLU A 1 101 ? 3.242 8.820 -9.912 1.00 69.44 101 GLU A O 1
ATOM 814 N N . GLN A 1 102 ? 4.206 7.574 -8.320 1.00 63.38 102 GLN A N 1
ATOM 815 C CA . GLN A 1 102 ? 5.494 7.439 -9.018 1.00 63.38 102 GLN A CA 1
ATOM 816 C C . GLN A 1 102 ? 5.383 6.582 -10.291 1.00 63.38 102 GLN A C 1
ATOM 818 O O . GLN A 1 102 ? 6.063 6.839 -11.287 1.00 63.38 102 GLN A O 1
ATOM 823 N N . MET A 1 103 ? 4.488 5.591 -10.290 1.00 56.09 103 MET A N 1
ATOM 824 C CA . MET A 1 103 ? 4.196 4.744 -11.446 1.00 56.09 103 MET A CA 1
ATOM 825 C C . MET A 1 103 ? 3.487 5.522 -12.565 1.00 56.09 103 MET A C 1
ATOM 827 O O . MET A 1 103 ? 3.799 5.309 -13.736 1.00 56.09 103 MET A O 1
ATOM 831 N N . TRP A 1 104 ? 2.599 6.466 -12.228 1.00 54.47 104 TRP A N 1
ATOM 832 C CA . TRP A 1 104 ? 1.979 7.386 -13.196 1.00 54.47 104 TRP A CA 1
ATOM 833 C C . TRP A 1 104 ? 3.000 8.300 -13.887 1.00 54.47 104 TRP A C 1
ATOM 835 O O . TRP A 1 104 ? 2.794 8.694 -15.033 1.00 54.47 104 TRP A O 1
ATOM 845 N N . LEU A 1 105 ? 4.120 8.593 -13.223 1.00 58.09 105 LEU A N 1
ATOM 846 C CA . LEU A 1 105 ? 5.228 9.390 -13.762 1.00 58.09 105 LEU A CA 1
ATOM 847 C C . LEU A 1 105 ? 6.257 8.555 -14.545 1.00 58.09 105 LEU A C 1
ATOM 849 O O . LEU A 1 105 ? 7.308 9.069 -14.924 1.00 58.09 105 LEU A O 1
ATOM 853 N N . ASP A 1 106 ? 5.971 7.271 -14.791 1.00 52.66 106 ASP A N 1
ATOM 854 C CA . ASP A 1 106 ? 6.851 6.329 -15.497 1.00 52.66 106 ASP A CA 1
ATOM 855 C C . ASP A 1 106 ? 8.219 6.114 -14.801 1.00 52.66 106 ASP A C 1
ATOM 857 O O . ASP A 1 106 ? 9.206 5.658 -15.400 1.00 52.66 106 ASP A O 1
ATOM 861 N N . ILE A 1 107 ? 8.289 6.408 -13.495 1.00 57.72 107 ILE A N 1
ATOM 862 C CA . ILE A 1 107 ? 9.468 6.197 -12.650 1.00 57.72 107 ILE A CA 1
ATOM 863 C C . ILE A 1 107 ? 9.422 4.764 -12.141 1.00 57.72 107 ILE A C 1
ATOM 865 O O . ILE A 1 107 ? 8.840 4.420 -11.118 1.00 57.72 107 ILE A O 1
ATOM 869 N N . ASN A 1 108 ? 10.049 3.881 -12.907 1.00 56.22 108 ASN A N 1
ATOM 870 C CA . ASN A 1 108 ? 9.905 2.450 -12.688 1.00 56.22 108 ASN A CA 1
ATOM 871 C C . ASN A 1 108 ? 10.937 1.870 -11.688 1.00 56.22 108 ASN A C 1
ATOM 873 O O . ASN A 1 108 ? 10.908 0.667 -11.418 1.00 56.22 108 ASN A O 1
ATOM 877 N N . HIS A 1 109 ? 11.895 2.661 -11.187 1.00 55.94 109 HIS A N 1
ATOM 878 C CA . HIS A 1 109 ? 12.964 2.204 -10.287 1.00 55.94 109 HIS A CA 1
ATOM 879 C C . HIS A 1 109 ? 13.185 3.179 -9.130 1.00 55.94 109 HIS A C 1
ATOM 881 O O . HIS A 1 109 ? 13.462 4.355 -9.358 1.00 55.94 109 HIS A O 1
ATOM 887 N N . ILE A 1 110 ? 13.116 2.649 -7.909 1.00 64.88 110 ILE A N 1
ATOM 888 C CA . ILE A 1 110 ? 13.298 3.389 -6.662 1.00 64.88 110 ILE A CA 1
ATOM 889 C C . ILE A 1 110 ? 14.632 2.955 -6.067 1.00 64.88 110 ILE A C 1
ATOM 891 O O . ILE A 1 110 ? 14.803 1.801 -5.669 1.00 64.88 110 ILE A O 1
ATOM 895 N N . ASP A 1 111 ? 15.584 3.883 -6.031 1.00 66.88 111 ASP A N 1
ATOM 896 C CA . ASP A 1 111 ? 16.850 3.670 -5.337 1.00 66.88 111 ASP A CA 1
ATOM 897 C C . ASP A 1 111 ? 16.620 3.612 -3.826 1.00 66.88 111 ASP A C 1
ATOM 899 O O . ASP A 1 111 ? 15.640 4.138 -3.304 1.00 66.88 111 ASP A O 1
ATOM 903 N N . LYS A 1 112 ? 17.586 3.072 -3.077 1.00 69.12 112 LYS A N 1
ATOM 904 C CA . LYS A 1 112 ? 17.529 3.055 -1.605 1.00 69.12 112 LYS A CA 1
ATOM 905 C C . LYS A 1 112 ? 17.264 4.444 -0.996 1.00 69.12 112 LYS A C 1
ATOM 907 O O . LYS A 1 112 ? 16.583 4.540 0.018 1.00 69.12 112 LYS A O 1
ATOM 912 N N . LYS A 1 113 ? 17.786 5.513 -1.610 1.00 72.50 113 LYS A N 1
ATOM 913 C CA . LYS A 1 113 ? 17.544 6.899 -1.171 1.00 72.50 113 LYS A CA 1
ATOM 914 C C . LYS A 1 113 ? 16.096 7.331 -1.414 1.00 72.50 113 LYS A C 1
ATOM 916 O O . LYS A 1 113 ? 15.464 7.833 -0.497 1.00 72.50 113 LYS A O 1
ATOM 921 N N . GLU A 1 114 ? 15.569 7.060 -2.604 1.00 71.31 114 GLU A N 1
ATOM 922 C CA . GLU A 1 114 ? 14.171 7.334 -2.961 1.00 71.31 114 GLU A CA 1
ATOM 923 C C . GLU A 1 114 ? 13.205 6.546 -2.069 1.00 71.31 114 GLU A C 1
ATOM 925 O O . GLU A 1 114 ? 12.221 7.091 -1.581 1.00 71.31 114 GLU A O 1
ATOM 930 N N . PHE A 1 115 ? 13.533 5.288 -1.761 1.00 77.31 115 PHE A N 1
ATOM 931 C CA . PHE A 1 115 ? 12.765 4.474 -0.824 1.00 77.31 115 PHE A CA 1
ATOM 932 C C . PHE A 1 115 ? 12.665 5.141 0.550 1.00 77.31 115 PHE A C 1
ATOM 934 O O . PHE A 1 115 ? 11.572 5.239 1.096 1.00 77.31 115 PHE A O 1
ATOM 941 N N . LEU A 1 116 ? 13.785 5.617 1.105 1.00 82.75 116 LEU A N 1
ATOM 942 C CA . LEU A 1 116 ? 13.795 6.273 2.415 1.00 82.75 116 LEU A CA 1
ATOM 943 C C . LEU A 1 116 ? 12.967 7.560 2.412 1.00 82.75 116 LEU A C 1
ATOM 945 O O . LEU A 1 116 ? 12.225 7.802 3.362 1.00 82.75 116 LEU A O 1
ATOM 949 N N . THR A 1 117 ? 13.043 8.345 1.338 1.00 81.44 117 THR A N 1
ATOM 950 C CA . THR A 1 117 ? 12.233 9.557 1.172 1.00 81.44 117 THR A CA 1
ATOM 951 C C . THR A 1 117 ? 10.739 9.228 1.134 1.00 81.44 117 THR A C 1
ATOM 953 O O . THR A 1 117 ? 9.955 9.797 1.894 1.00 81.44 117 THR A O 1
ATOM 956 N N . LEU A 1 118 ? 10.342 8.262 0.301 1.00 81.44 118 LEU A N 1
ATOM 957 C CA . LEU A 1 118 ? 8.944 7.857 0.132 1.00 81.44 118 LEU A CA 1
ATOM 958 C C . LEU A 1 118 ? 8.390 7.189 1.396 1.00 81.44 118 LEU A C 1
ATOM 960 O O . LEU A 1 118 ? 7.259 7.456 1.798 1.00 81.44 118 LEU A O 1
ATOM 964 N N . TYR A 1 119 ? 9.199 6.366 2.062 1.00 83.44 119 TYR A N 1
ATOM 965 C CA . TYR A 1 119 ? 8.844 5.750 3.334 1.00 83.44 119 TYR A CA 1
ATOM 966 C C . TYR A 1 119 ? 8.685 6.796 4.440 1.00 83.44 119 TYR A C 1
ATOM 968 O O . TYR A 1 119 ? 7.718 6.734 5.190 1.00 83.44 119 TYR A O 1
ATOM 976 N N . SER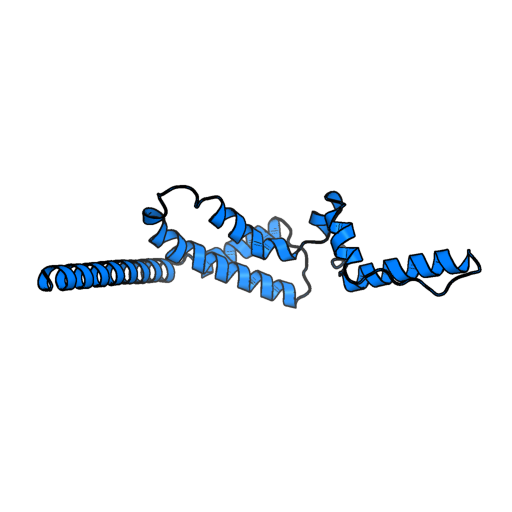 A 1 120 ? 9.580 7.785 4.524 1.00 86.81 120 SER A N 1
ATOM 977 C CA . SER A 1 120 ? 9.478 8.876 5.501 1.00 86.81 120 SER A CA 1
ATOM 978 C C . SER A 1 120 ? 8.188 9.685 5.313 1.00 86.81 120 SER A C 1
ATOM 980 O O . SER A 1 120 ? 7.461 9.924 6.280 1.00 86.81 120 SER A O 1
ATOM 982 N N . ALA A 1 121 ? 7.840 10.018 4.067 1.00 86.69 121 ALA A N 1
ATOM 983 C CA . ALA A 1 121 ? 6.586 10.696 3.745 1.00 86.69 121 ALA A CA 1
ATOM 984 C C . ALA A 1 121 ? 5.355 9.848 4.119 1.00 86.69 121 ALA A C 1
ATOM 986 O O . ALA A 1 121 ? 4.447 10.328 4.805 1.00 86.69 121 ALA A O 1
ATOM 987 N N . ALA A 1 122 ? 5.354 8.563 3.744 1.00 87.44 122 ALA A N 1
ATOM 988 C CA . ALA A 1 122 ? 4.296 7.625 4.111 1.00 87.44 122 ALA A CA 1
ATOM 989 C C . ALA A 1 122 ? 4.163 7.474 5.636 1.00 87.44 122 ALA A C 1
ATOM 991 O O . ALA A 1 122 ? 3.048 7.421 6.155 1.00 87.44 122 ALA A O 1
ATOM 992 N N . HIS A 1 123 ? 5.287 7.459 6.355 1.00 89.19 123 HIS A N 1
ATOM 993 C CA . HIS A 1 123 ? 5.341 7.353 7.808 1.00 89.19 123 HIS A CA 1
ATOM 994 C C . HIS A 1 123 ? 4.694 8.559 8.488 1.00 89.19 123 HIS A C 1
ATOM 996 O O . HIS A 1 123 ? 3.837 8.370 9.345 1.00 89.19 123 HIS A O 1
ATOM 1002 N N . MET A 1 124 ? 5.026 9.790 8.088 1.00 88.88 124 MET A N 1
ATOM 1003 C CA . MET A 1 124 ? 4.388 10.988 8.658 1.00 88.88 124 MET A CA 1
ATOM 1004 C C . MET A 1 124 ? 2.882 11.039 8.370 1.00 88.88 124 MET A C 1
ATOM 1006 O O . MET A 1 124 ? 2.089 11.449 9.218 1.00 88.88 124 MET A O 1
ATOM 1010 N N . LYS A 1 125 ? 2.472 10.590 7.179 1.00 87.19 125 LYS A N 1
ATOM 1011 C CA . LYS A 1 125 ? 1.062 10.557 6.775 1.00 87.19 125 LYS A CA 1
ATOM 1012 C C . LYS A 1 125 ? 0.263 9.509 7.552 1.00 87.19 125 LYS A C 1
ATOM 1014 O O . LYS A 1 125 ? -0.866 9.777 7.957 1.00 87.19 125 LYS A O 1
ATOM 1019 N N . ALA A 1 126 ? 0.828 8.323 7.759 1.00 86.19 126 ALA A N 1
ATOM 1020 C CA . ALA A 1 126 ? 0.143 7.208 8.400 1.00 86.19 126 ALA A CA 1
ATOM 1021 C C . ALA A 1 126 ? 0.234 7.234 9.930 1.00 86.19 126 ALA A C 1
ATOM 1023 O O . ALA A 1 126 ? -0.791 7.103 10.595 1.00 86.19 126 ALA A O 1
ATOM 1024 N N . LEU A 1 127 ? 1.434 7.433 10.482 1.00 87.62 127 LEU A N 1
ATOM 1025 C CA . LEU A 1 127 ? 1.748 7.319 11.909 1.00 87.62 127 LEU A CA 1
ATOM 1026 C C . LEU A 1 127 ? 1.765 8.681 12.605 1.00 87.62 127 LEU A C 1
ATOM 1028 O O . LEU A 1 127 ? 2.708 9.030 13.312 1.00 87.62 127 LEU A O 1
ATOM 1032 N N . ASN A 1 128 ? 0.701 9.457 12.409 1.00 89.44 128 ASN A N 1
ATOM 1033 C CA . ASN A 1 128 ? 0.437 10.621 13.246 1.00 89.44 128 ASN A CA 1
ATOM 1034 C C . ASN A 1 128 ? -0.460 10.242 14.431 1.00 89.44 128 ASN A C 1
ATOM 1036 O O . ASN A 1 128 ? -1.198 9.255 14.400 1.00 89.44 128 ASN A O 1
ATOM 1040 N N . GLU A 1 129 ? -0.406 11.056 15.479 1.00 89.19 129 GLU A N 1
ATOM 1041 C CA . GLU A 1 129 ? -1.097 10.808 16.743 1.00 89.19 129 GLU A CA 1
ATOM 1042 C C . GLU A 1 129 ? -2.611 10.597 16.572 1.00 89.19 129 GLU A C 1
ATOM 1044 O O . GLU A 1 129 ? -3.186 9.696 17.185 1.00 89.19 129 GLU A O 1
ATOM 1049 N N . ASN A 1 130 ? -3.252 11.375 15.696 1.00 87.94 130 ASN A N 1
ATOM 1050 C CA . ASN A 1 130 ? -4.691 11.286 15.444 1.00 87.94 130 ASN A CA 1
ATOM 1051 C C . ASN A 1 130 ? -5.070 9.959 14.772 1.00 87.94 130 ASN A C 1
ATOM 1053 O O . ASN A 1 130 ? -6.032 9.3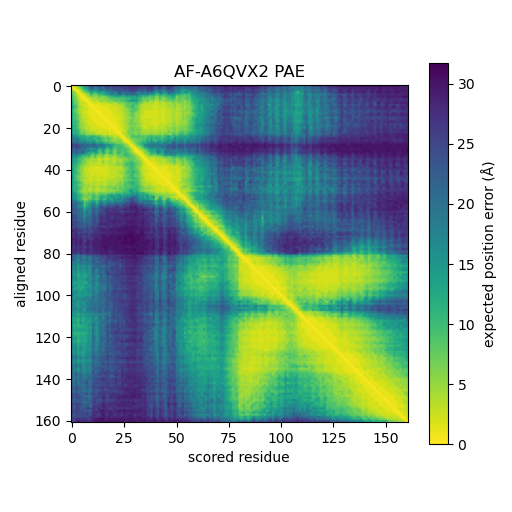04 15.184 1.00 87.94 130 ASN A O 1
ATOM 1057 N N . ASN A 1 131 ? -4.300 9.534 13.770 1.00 85.50 131 ASN A N 1
ATOM 1058 C CA . ASN A 1 131 ? -4.500 8.269 13.063 1.00 85.50 131 ASN A CA 1
ATOM 1059 C C . ASN A 1 131 ? -4.248 7.064 13.972 1.00 85.50 131 ASN A C 1
ATOM 1061 O O . ASN A 1 131 ? -5.020 6.108 13.952 1.00 85.50 131 ASN A O 1
ATOM 1065 N N . ILE A 1 132 ? -3.222 7.135 14.823 1.00 85.88 132 ILE A N 1
ATOM 1066 C CA . ILE A 1 132 ? -2.922 6.084 15.798 1.00 85.88 132 ILE A CA 1
ATOM 1067 C C . ILE A 1 132 ? -4.072 5.980 16.807 1.00 85.88 132 ILE A C 1
ATOM 1069 O O . ILE A 1 132 ? -4.697 4.927 16.925 1.00 85.88 132 ILE A O 1
ATOM 1073 N N . LYS A 1 133 ? -4.430 7.078 17.485 1.00 87.62 133 LYS A N 1
ATOM 1074 C CA . LYS A 1 133 ? -5.508 7.083 18.490 1.00 87.62 133 LYS A CA 1
ATOM 1075 C C . LYS A 1 133 ? -6.843 6.610 17.912 1.00 87.62 133 LYS A C 1
ATOM 1077 O O . LYS A 1 133 ? -7.536 5.809 18.539 1.00 87.62 133 LYS A O 1
ATOM 1082 N N . SER A 1 134 ? -7.203 7.085 16.720 1.00 84.88 134 SER A N 1
ATOM 1083 C CA . SER A 1 134 ? -8.439 6.662 16.051 1.00 84.88 134 SER A CA 1
ATOM 1084 C C . SER A 1 134 ? -8.402 5.190 15.636 1.00 84.88 134 SER A C 1
ATOM 1086 O O . SER A 1 134 ? -9.383 4.485 15.871 1.00 84.88 134 SER A O 1
ATOM 1088 N N . GLY A 1 135 ? -7.274 4.700 15.111 1.00 83.06 135 GLY A N 1
ATOM 1089 C CA . GLY A 1 135 ? -7.084 3.297 14.746 1.00 83.06 135 GLY A CA 1
ATOM 1090 C C . GLY A 1 135 ? -7.233 2.355 15.941 1.00 83.06 135 GLY A C 1
ATOM 1091 O O . GLY A 1 135 ? -8.022 1.416 15.886 1.00 83.06 135 GLY A O 1
ATOM 1092 N N . PHE A 1 136 ? -6.565 2.649 17.060 1.00 84.75 136 PHE A N 1
ATOM 1093 C CA . PHE A 1 136 ? -6.685 1.851 18.286 1.00 84.75 136 PHE A CA 1
ATOM 1094 C C . PHE A 1 136 ? -8.109 1.868 18.863 1.00 84.75 136 PHE A C 1
ATOM 1096 O O . PHE A 1 136 ? -8.621 0.824 19.271 1.00 84.75 136 PHE A O 1
ATOM 1103 N N . LYS A 1 137 ? -8.787 3.024 18.849 1.00 84.69 137 LYS A N 1
ATOM 1104 C CA . LYS A 1 137 ? -10.187 3.136 19.290 1.00 84.69 137 LYS A CA 1
ATOM 1105 C C . LYS A 1 137 ? -11.124 2.281 18.432 1.00 84.69 137 LYS A C 1
ATOM 1107 O O . LYS A 1 137 ? -11.987 1.590 18.973 1.00 84.69 137 LYS A O 1
ATOM 1112 N N . ALA A 1 138 ? -10.959 2.327 17.111 1.00 79.56 138 ALA A N 1
ATOM 1113 C CA . ALA A 1 138 ? -11.772 1.557 16.175 1.00 79.56 138 ALA A CA 1
ATOM 1114 C C . ALA A 1 138 ? -11.557 0.046 16.347 1.00 79.56 138 ALA A C 1
ATOM 1116 O O . ALA A 1 138 ? -12.530 -0.703 16.447 1.00 79.56 138 ALA A O 1
ATOM 1117 N N . THR A 1 139 ? -10.301 -0.396 16.456 1.00 80.12 139 THR A N 1
ATOM 1118 C CA . THR A 1 139 ? -9.984 -1.814 16.656 1.00 80.12 139 THR A CA 1
ATOM 1119 C C . THR A 1 139 ? -10.512 -2.330 17.992 1.00 80.12 139 THR A C 1
ATOM 1121 O O . THR A 1 139 ? -11.132 -3.391 18.031 1.00 80.12 139 THR A O 1
ATOM 1124 N N . GLY A 1 140 ? -10.355 -1.560 19.075 1.00 78.44 140 GLY A N 1
ATOM 1125 C CA . GLY A 1 140 ? -10.912 -1.918 20.382 1.00 78.44 140 GLY A CA 1
ATOM 1126 C C . GLY A 1 140 ? -12.434 -2.093 20.346 1.00 78.44 140 GLY A C 1
ATOM 1127 O O . GLY A 1 140 ? -12.956 -3.087 20.845 1.00 78.44 140 GLY A O 1
ATOM 1128 N N . ALA A 1 141 ? -13.155 -1.185 19.681 1.00 77.25 141 ALA A N 1
ATOM 1129 C CA . ALA A 1 141 ? -14.606 -1.297 19.523 1.00 77.25 141 ALA A CA 1
ATOM 1130 C C . ALA A 1 141 ? -15.028 -2.541 18.717 1.00 77.25 141 ALA A C 1
ATOM 1132 O O . ALA A 1 141 ? -16.013 -3.194 19.062 1.00 77.25 141 ALA A O 1
ATOM 1133 N N . ALA A 1 142 ? -14.279 -2.893 17.667 1.00 74.75 142 ALA A N 1
ATOM 1134 C CA . ALA A 1 142 ? -14.553 -4.076 16.854 1.00 74.75 142 ALA A CA 1
ATOM 1135 C C . ALA A 1 142 ? -14.346 -5.386 17.634 1.00 74.75 142 ALA A C 1
ATOM 1137 O O . ALA A 1 142 ? -15.168 -6.299 17.522 1.00 74.75 142 ALA A O 1
ATOM 1138 N N . ILE A 1 143 ? -13.289 -5.461 18.452 1.00 77.50 143 ILE A N 1
ATOM 1139 C CA . ILE A 1 143 ? -13.016 -6.612 19.327 1.00 77.50 143 ILE A CA 1
ATOM 1140 C C . ILE A 1 143 ? -14.162 -6.788 20.329 1.00 77.50 143 ILE A C 1
ATOM 1142 O O . ILE A 1 143 ? -14.771 -7.856 20.385 1.00 77.50 143 ILE A O 1
ATOM 1146 N N . LEU A 1 144 ? -14.546 -5.713 21.022 1.00 78.44 144 LEU A N 1
ATOM 1147 C CA . LEU A 1 144 ? -15.645 -5.751 21.991 1.00 78.44 144 LEU A CA 1
ATOM 1148 C C . LEU A 1 144 ? -16.982 -6.138 21.343 1.00 78.44 144 LEU A C 1
ATOM 1150 O O . LEU A 1 144 ? -17.779 -6.869 21.930 1.00 78.44 144 LEU A O 1
ATOM 1154 N N . ALA A 1 145 ? -17.264 -5.667 20.127 1.00 77.38 145 ALA A N 1
ATOM 1155 C CA . ALA A 1 145 ? -18.483 -6.040 19.410 1.00 77.38 145 ALA A CA 1
ATOM 1156 C C . ALA A 1 145 ? -18.515 -7.538 19.058 1.00 77.38 145 ALA A C 1
ATOM 1158 O O . ALA A 1 145 ? -19.573 -8.170 19.151 1.00 77.38 145 ALA A O 1
ATOM 1159 N N . LYS A 1 146 ? -17.364 -8.112 18.684 1.00 78.50 146 LYS A N 1
ATOM 1160 C CA . LYS A 1 146 ? -17.220 -9.544 18.400 1.00 78.50 146 LYS A CA 1
ATOM 1161 C C . LYS A 1 146 ? -17.490 -10.382 19.651 1.00 78.50 146 LYS A C 1
ATOM 1163 O O . LYS A 1 146 ? -18.355 -11.255 19.609 1.00 78.50 146 LYS A O 1
ATOM 1168 N N . GLU A 1 147 ? -16.838 -10.056 20.763 1.00 80.69 147 GLU A N 1
ATOM 1169 C CA . GLU A 1 147 ? -17.018 -10.751 22.044 1.00 80.69 147 GLU A CA 1
ATOM 1170 C C . GLU A 1 147 ? -18.476 -10.683 22.526 1.00 80.69 147 GLU A C 1
ATOM 1172 O O . GLU A 1 147 ? -19.073 -11.694 22.894 1.00 80.69 147 GLU A O 1
ATOM 1177 N N . ASN A 1 148 ? -19.111 -9.511 22.430 1.00 83.56 148 ASN A N 1
ATOM 1178 C CA . ASN A 1 148 ? -20.517 -9.343 22.806 1.00 83.56 148 ASN A CA 1
ATOM 1179 C C . ASN A 1 148 ? -21.476 -10.197 21.961 1.00 83.56 148 ASN A C 1
ATOM 1181 O O . ASN A 1 148 ? -22.482 -10.696 22.471 1.00 83.56 148 ASN A O 1
ATOM 1185 N N . LYS A 1 149 ? -21.191 -10.381 20.667 1.00 82.81 149 LYS A N 1
ATOM 1186 C CA . LYS A 1 149 ? -21.987 -11.251 19.789 1.00 82.81 149 LYS A CA 1
ATOM 1187 C C . LYS A 1 149 ? -21.846 -12.722 20.187 1.00 82.81 149 LYS A C 1
ATOM 1189 O O . LYS A 1 149 ? -22.842 -13.444 20.209 1.00 82.81 149 LYS A O 1
ATOM 1194 N N . GLU A 1 150 ? -20.632 -13.150 20.517 1.00 88.19 150 GLU A N 1
ATOM 1195 C CA . GLU A 1 150 ? -20.341 -14.515 20.966 1.00 88.19 150 GLU A CA 1
ATOM 1196 C C . GLU A 1 150 ? -21.017 -14.819 22.310 1.00 88.19 150 GLU A C 1
ATOM 1198 O O . GLU A 1 150 ? -21.683 -15.849 22.441 1.00 88.19 150 GLU A O 1
ATOM 1203 N N . LEU A 1 151 ? -20.960 -13.882 23.262 1.00 88.75 151 LEU A N 1
ATOM 1204 C CA . LEU A 1 151 ? -21.659 -13.982 24.548 1.00 88.75 151 LEU A CA 1
ATOM 1205 C C . LEU A 1 151 ? -23.178 -14.112 24.372 1.00 88.75 151 LEU A C 1
ATOM 1207 O O . LEU A 1 151 ? -23.811 -14.960 25.002 1.00 88.75 151 LEU A O 1
ATOM 1211 N N . ARG A 1 152 ? -23.780 -13.317 23.478 1.00 89.25 152 ARG A N 1
ATOM 1212 C CA . ARG A 1 152 ? -25.219 -13.416 23.171 1.00 89.25 152 ARG A CA 1
ATOM 1213 C C . ARG A 1 152 ? -25.586 -14.780 22.587 1.00 89.25 152 ARG A C 1
ATOM 1215 O O . ARG A 1 152 ? -26.538 -15.400 23.055 1.00 89.25 152 ARG A O 1
ATOM 1222 N N . ALA A 1 153 ? -24.798 -15.279 21.635 1.00 90.81 153 ALA A N 1
ATOM 1223 C CA . ALA A 1 153 ? -25.016 -16.594 21.037 1.00 90.81 153 ALA A CA 1
ATOM 1224 C C . ALA A 1 153 ? -24.877 -17.740 22.060 1.00 90.81 153 ALA A C 1
ATOM 1226 O O . ALA A 1 153 ? -25.614 -18.725 21.992 1.00 90.81 153 ALA A O 1
ATOM 1227 N N . ALA A 1 154 ? -23.955 -17.626 23.021 1.00 90.56 154 ALA A N 1
ATOM 1228 C CA . ALA A 1 154 ? -23.796 -18.599 24.102 1.00 90.56 154 ALA A CA 1
ATOM 1229 C C . ALA A 1 154 ? -25.000 -18.599 25.060 1.00 90.56 154 ALA A C 1
ATOM 1231 O O . ALA A 1 154 ? -25.536 -19.664 25.372 1.00 90.56 154 ALA A O 1
ATOM 1232 N N . ASN A 1 155 ? -25.478 -17.415 25.454 1.00 89.12 155 ASN A N 1
ATOM 1233 C CA . ASN A 1 155 ? -26.648 -17.269 26.323 1.00 89.12 155 ASN A CA 1
ATOM 1234 C C . ASN A 1 155 ? -27.929 -17.814 25.670 1.00 89.12 155 ASN A C 1
ATOM 1236 O O . ASN A 1 155 ? -28.742 -18.457 26.331 1.00 89.12 155 ASN A O 1
ATOM 1240 N N . GLU A 1 156 ? -28.111 -17.612 24.363 1.00 90.94 156 GLU A N 1
ATOM 1241 C CA . GLU A 1 156 ? -29.239 -18.190 23.620 1.00 90.94 156 GLU A CA 1
ATOM 1242 C C . GLU A 1 156 ? -29.185 -19.721 23.558 1.00 90.94 156 GLU A C 1
ATOM 1244 O O . GLU A 1 156 ? -30.223 -20.371 23.667 1.00 90.94 156 GLU A O 1
ATOM 1249 N N . LYS A 1 157 ? -27.991 -20.315 23.426 1.00 89.25 157 LYS A N 1
ATOM 1250 C CA . LYS A 1 157 ? -27.817 -21.777 23.479 1.00 89.25 157 LYS A CA 1
ATOM 1251 C C . LYS A 1 157 ? -28.146 -22.349 24.855 1.00 89.25 157 LYS A C 1
ATOM 1253 O O . LYS A 1 157 ? -28.694 -23.443 24.925 1.00 89.25 157 LYS A O 1
ATOM 1258 N N . GLN A 1 158 ? -27.822 -21.630 25.930 1.00 85.44 158 GLN A N 1
ATOM 1259 C CA . GLN A 1 158 ? -28.141 -22.055 27.296 1.00 85.44 158 GLN A CA 1
ATOM 1260 C C . GLN A 1 158 ? -29.646 -22.026 27.576 1.00 85.44 158 GLN A C 1
ATOM 1262 O O . GLN A 1 158 ? -30.144 -22.935 28.219 1.00 85.44 158 GLN A O 1
ATOM 1267 N N . LYS A 1 159 ? -30.385 -21.049 27.034 1.00 82.75 159 LYS A N 1
ATOM 1268 C CA . LYS A 1 159 ? -31.854 -20.966 27.172 1.00 82.75 159 LYS A CA 1
ATOM 1269 C C . LYS A 1 159 ? -32.631 -22.049 26.412 1.00 82.75 159 LYS A C 1
ATOM 1271 O O . LYS A 1 159 ? -33.833 -22.175 26.609 1.00 82.75 159 LYS A O 1
ATOM 1276 N N . ARG A 1 160 ? -31.979 -22.761 25.488 1.00 75.69 160 ARG A N 1
ATOM 1277 C CA . ARG A 1 160 ? -32.574 -23.849 24.691 1.00 75.69 160 ARG A CA 1
ATOM 1278 C C . ARG A 1 160 ? -32.316 -25.240 25.287 1.00 75.69 160 ARG A C 1
ATOM 1280 O O . ARG A 1 160 ? -32.715 -26.224 24.669 1.00 75.69 160 ARG A O 1
ATOM 1287 N N . LYS A 1 161 ? -31.613 -25.318 26.417 1.00 60.94 161 LYS A N 1
ATOM 1288 C CA . LYS A 1 161 ? -31.432 -26.531 27.221 1.00 60.94 161 LYS A CA 1
ATOM 1289 C C . LYS A 1 161 ? -32.358 -26.475 28.424 1.00 60.94 161 LYS A C 1
ATOM 1291 O O . LYS A 1 161 ? -32.804 -27.565 28.828 1.00 60.94 161 LYS A O 1
#

Radius of gyration: 25.39 Å; Cα contacts (8 Å, |Δi|>4): 76; chains: 1; bounding box: 55×39×74 Å

Sequence (161 aa):
MAARGKPPQIATVRNMANLLLFEREIKSESKPPSTVGVNWVQNFVNRHNELKSRFSRKSQCNWLSFTYNDYSEGKDASILLPLDVSCFSPLKKAYGQHMEEQMWLDINHIDKKEFLTLYSAAHMKALNENNIKSGFKATGAAILAKENKELRAANEKQKRK

pLDDT: mean 70.67, std 16.02, range [34.72, 90.94]